Protein AF-A0A6B3GBD4-F1 (afdb_monomer_lite)

Radius of gyration: 17.03 Å; chains: 1; bounding box: 36×20×43 Å

pLDDT: mean 95.17, std 4.33, range [76.12, 98.44]

Secondary structure (DSSP, 8-state):
---HHHHHHHHHHHHHHH-GGG--EEETTEEEETTEEEE-------SEEEEEE-SSS-EEEEEE--

Structure (mmCIF, N/CA/C/O backbone):
data_AF-A0A6B3GBD4-F1
#
_entry.id   AF-A0A6B3GBD4-F1
#
loop_
_atom_site.group_PDB
_atom_site.id
_atom_site.type_symbol
_atom_site.label_atom_id
_atom_site.label_alt_id
_atom_site.label_comp_id
_atom_site.label_asym_id
_atom_site.label_entity_id
_atom_site.label_seq_id
_atom_site.pdbx_PDB_ins_code
_atom_site.Cartn_x
_atom_site.Cartn_y
_atom_site.Cartn_z
_atom_site.occupancy
_atom_site.B_iso_or_equiv
_atom_site.auth_seq_id
_atom_site.auth_comp_id
_atom_site.auth_asym_id
_atom_site.auth_atom_id
_atom_site.pdbx_PDB_model_num
ATOM 1 N N . VAL A 1 1 ? -10.397 4.030 2.203 1.00 97.12 1 VAL A N 1
ATOM 2 C CA . VAL A 1 1 ? -10.379 2.721 2.887 1.00 97.12 1 VAL A CA 1
ATOM 3 C C . VAL A 1 1 ? -10.804 2.997 4.302 1.00 97.12 1 VAL A C 1
ATOM 5 O O . VAL A 1 1 ? -10.161 3.813 4.939 1.00 97.12 1 VAL A O 1
ATOM 8 N N . THR A 1 2 ? -11.912 2.408 4.729 1.00 97.94 2 THR A N 1
ATOM 9 C CA . THR A 1 2 ? -12.519 2.672 6.045 1.00 97.94 2 THR A CA 1
ATOM 10 C C . THR A 1 2 ? -12.864 1.388 6.797 1.00 97.94 2 THR A C 1
ATOM 12 O O . THR A 1 2 ? -13.264 1.447 7.952 1.00 97.94 2 THR A O 1
ATOM 15 N N . ASP A 1 3 ? -12.720 0.234 6.143 1.00 98.25 3 ASP A N 1
ATOM 16 C CA . ASP A 1 3 ? -12.938 -1.073 6.754 1.00 98.25 3 ASP A CA 1
ATOM 17 C C . ASP A 1 3 ? -11.897 -1.331 7.849 1.00 98.25 3 ASP A C 1
ATOM 19 O O . ASP A 1 3 ? -10.697 -1.208 7.598 1.00 98.25 3 ASP A O 1
ATOM 23 N N . HIS A 1 4 ? -12.363 -1.659 9.054 1.00 97.81 4 HIS A N 1
ATOM 24 C CA . HIS A 1 4 ? -11.511 -1.727 10.238 1.00 97.81 4 HIS A CA 1
ATOM 25 C C . HIS A 1 4 ? -10.469 -2.842 10.127 1.00 97.81 4 HIS A C 1
ATOM 27 O O . HIS A 1 4 ? -9.285 -2.575 10.299 1.00 97.81 4 HIS A O 1
ATOM 33 N N . GLU A 1 5 ? -10.875 -4.061 9.760 1.00 98.25 5 GLU A N 1
ATOM 34 C CA . GLU A 1 5 ? -9.952 -5.198 9.642 1.00 98.25 5 GLU A CA 1
ATOM 35 C C . GLU A 1 5 ? -8.863 -4.930 8.600 1.00 98.25 5 GLU A C 1
ATOM 37 O O . GLU A 1 5 ? -7.673 -5.159 8.844 1.00 98.25 5 GLU A O 1
ATOM 42 N N . ARG A 1 6 ? -9.252 -4.370 7.449 1.00 98.25 6 ARG A N 1
ATOM 43 C CA . ARG A 1 6 ? -8.306 -3.972 6.408 1.00 98.25 6 ARG A CA 1
ATOM 44 C C . ARG A 1 6 ? -7.355 -2.880 6.881 1.00 98.25 6 ARG A C 1
ATOM 46 O O . ARG A 1 6 ? -6.179 -2.921 6.526 1.00 98.25 6 ARG A O 1
ATOM 53 N N . LEU A 1 7 ? -7.837 -1.901 7.642 1.00 98.44 7 LEU A N 1
ATOM 54 C CA . LEU A 1 7 ? -6.986 -0.857 8.208 1.00 98.44 7 LEU A CA 1
ATOM 55 C C . LEU A 1 7 ? -6.008 -1.435 9.236 1.00 98.44 7 LEU A C 1
ATOM 57 O O . LEU A 1 7 ? -4.821 -1.143 9.143 1.00 98.44 7 LEU A O 1
ATOM 61 N N . THR A 1 8 ? -6.446 -2.315 10.138 1.00 98.19 8 THR A N 1
ATOM 62 C CA . THR A 1 8 ? -5.560 -2.962 11.120 1.00 98.19 8 THR A CA 1
ATOM 63 C C . THR A 1 8 ? -4.459 -3.769 10.438 1.00 98.19 8 THR A C 1
ATOM 65 O O . THR A 1 8 ? -3.302 -3.718 10.854 1.00 98.19 8 THR A O 1
ATOM 68 N N . ALA A 1 9 ? -4.791 -4.491 9.364 1.00 98.31 9 ALA A N 1
ATOM 69 C CA . ALA A 1 9 ? -3.796 -5.209 8.576 1.00 98.31 9 ALA A CA 1
ATOM 70 C C . ALA A 1 9 ? -2.780 -4.249 7.935 1.00 98.31 9 ALA A C 1
ATOM 72 O O . ALA A 1 9 ? -1.577 -4.470 8.036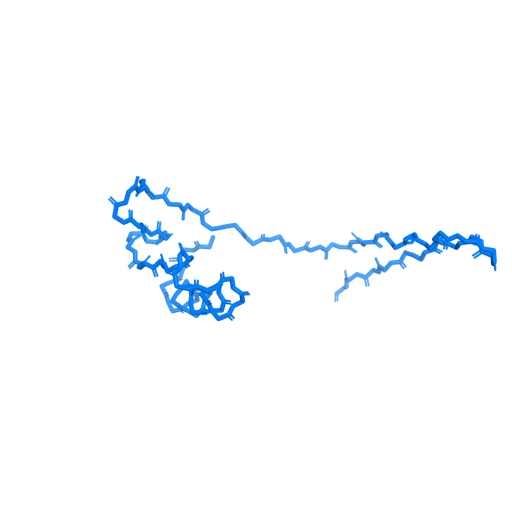 1.00 98.31 9 ALA A O 1
ATOM 73 N N . LEU A 1 10 ? -3.246 -3.153 7.328 1.00 97.88 10 LEU A N 1
ATOM 74 C CA . LEU A 1 10 ? -2.363 -2.156 6.719 1.00 97.88 10 LEU A CA 1
ATOM 75 C C . LEU A 1 10 ? -1.465 -1.457 7.750 1.00 97.88 10 LEU A C 1
ATOM 77 O O . LEU A 1 10 ? -0.294 -1.246 7.454 1.00 97.88 10 LEU A O 1
ATOM 81 N N . ALA A 1 11 ? -1.973 -1.130 8.941 1.00 97.31 11 ALA A N 1
ATOM 82 C CA . ALA A 1 11 ? -1.183 -0.509 10.005 1.00 97.31 11 ALA A CA 1
ATOM 83 C C . ALA A 1 11 ? 0.008 -1.396 10.409 1.00 97.31 11 ALA A C 1
ATOM 85 O O . ALA A 1 11 ? 1.143 -0.926 10.469 1.00 97.31 11 ALA A O 1
ATOM 86 N N . ARG A 1 12 ? -0.226 -2.709 10.561 1.00 98.12 12 ARG A N 1
ATOM 87 C CA . ARG A 1 12 ? 0.833 -3.692 10.852 1.00 98.12 12 ARG A CA 1
ATOM 88 C C . ARG A 1 12 ? 1.871 -3.788 9.736 1.00 98.12 12 ARG A C 1
ATOM 90 O O . ARG A 1 12 ? 3.063 -3.824 10.018 1.00 98.12 12 ARG A O 1
ATOM 97 N N . GLU A 1 13 ? 1.436 -3.818 8.477 1.00 98.12 13 GLU A N 1
ATOM 98 C CA . GLU A 1 13 ? 2.351 -3.856 7.326 1.00 98.12 13 GLU A CA 1
ATOM 99 C C . GLU A 1 13 ? 3.204 -2.583 7.226 1.00 98.12 13 GLU A C 1
ATOM 101 O O . GLU A 1 13 ? 4.372 -2.638 6.834 1.00 98.12 13 GLU A O 1
ATOM 106 N N . TRP A 1 14 ? 2.643 -1.429 7.598 1.00 95.56 14 TRP A N 1
ATOM 107 C CA . TRP A 1 14 ? 3.383 -0.169 7.644 1.00 95.56 14 TRP A CA 1
ATOM 108 C C . TRP A 1 14 ? 4.488 -0.201 8.694 1.00 95.56 14 TRP A C 1
ATOM 110 O O . TRP A 1 14 ? 5.640 0.078 8.361 1.00 95.56 14 TRP A O 1
ATOM 120 N N . GLU A 1 15 ? 4.159 -0.599 9.922 1.00 97.06 15 GLU A N 1
ATOM 121 C CA . GLU A 1 15 ? 5.136 -0.729 11.003 1.00 97.06 15 GLU A CA 1
ATOM 122 C C . GLU A 1 15 ? 6.207 -1.778 10.668 1.00 97.06 15 GLU A C 1
ATOM 124 O O . GLU A 1 15 ? 7.399 -1.523 10.822 1.00 97.06 15 GLU A O 1
ATOM 129 N N . ALA A 1 16 ? 5.819 -2.929 10.108 1.00 98.25 16 ALA A N 1
ATOM 130 C CA . ALA A 1 16 ? 6.765 -3.966 9.694 1.00 98.25 16 ALA A CA 1
ATOM 131 C C . ALA A 1 16 ? 7.762 -3.468 8.633 1.00 98.25 16 ALA A C 1
ATOM 133 O O . ALA A 1 16 ? 8.922 -3.882 8.614 1.00 98.25 16 ALA A O 1
ATOM 134 N N . LYS A 1 17 ? 7.318 -2.576 7.742 1.00 97.94 17 LYS A N 1
ATOM 135 C CA . LYS A 1 17 ? 8.142 -2.033 6.660 1.00 97.94 17 LYS A CA 1
ATOM 136 C C . LYS A 1 17 ? 9.023 -0.864 7.095 1.00 97.94 17 LYS A C 1
ATOM 138 O O . LYS A 1 17 ? 10.143 -0.745 6.599 1.00 97.94 17 LYS A O 1
ATOM 143 N N . TYR A 1 18 ? 8.506 0.025 7.939 1.00 96.50 18 TYR A N 1
ATOM 144 C CA . TYR A 1 18 ? 9.137 1.312 8.242 1.00 96.50 18 TYR A CA 1
ATOM 145 C C . TYR A 1 18 ? 9.611 1.459 9.696 1.00 96.50 18 TYR A C 1
ATOM 147 O O . TYR A 1 18 ? 10.332 2.410 9.994 1.00 96.50 18 TYR A O 1
ATOM 155 N N . GLY A 1 19 ? 9.283 0.508 10.570 1.00 96.38 19 GLY A N 1
ATOM 156 C CA . GLY A 1 19 ? 9.654 0.493 11.983 1.00 96.38 19 GLY A CA 1
ATOM 157 C C . GLY A 1 19 ? 8.587 1.085 12.906 1.00 96.38 19 GLY A C 1
ATOM 158 O O . GLY A 1 19 ? 7.571 1.611 12.454 1.00 96.38 19 GLY A O 1
ATOM 159 N N . ALA A 1 20 ? 8.855 1.010 14.214 1.00 94.56 20 ALA A N 1
ATOM 160 C CA . ALA A 1 20 ? 7.932 1.403 15.286 1.00 94.56 20 ALA A CA 1
ATOM 161 C C . ALA A 1 20 ? 7.495 2.879 15.231 1.00 94.56 20 ALA A C 1
ATOM 163 O O . ALA A 1 20 ? 6.394 3.207 15.663 1.00 94.56 20 ALA A O 1
ATOM 164 N N . ASP A 1 21 ? 8.305 3.763 14.639 1.00 92.50 21 ASP A N 1
ATOM 165 C CA . ASP A 1 21 ? 7.937 5.172 14.426 1.00 92.50 21 ASP A CA 1
ATOM 166 C C . ASP A 1 21 ? 6.712 5.328 13.498 1.00 92.50 21 ASP A C 1
ATOM 168 O O . ASP A 1 21 ? 6.034 6.355 13.504 1.00 92.50 21 ASP A O 1
ATOM 172 N N . TRP A 1 22 ? 6.403 4.295 12.706 1.00 92.94 22 TRP A N 1
ATOM 173 C CA . TRP A 1 22 ? 5.230 4.209 11.832 1.00 92.94 22 TRP A CA 1
ATOM 174 C C . TRP A 1 22 ? 4.109 3.343 12.422 1.00 92.94 22 TRP A C 1
ATOM 176 O O . TRP A 1 22 ? 3.286 2.806 11.677 1.00 92.94 22 TRP A O 1
ATOM 186 N N . HIS A 1 23 ? 4.063 3.207 13.749 1.00 94.38 23 HIS A N 1
ATOM 187 C CA . HIS A 1 23 ? 2.934 2.598 14.438 1.00 94.38 23 HIS A CA 1
ATOM 188 C C . HIS A 1 23 ? 1.686 3.488 14.331 1.00 94.38 23 HIS A C 1
ATOM 190 O O . HIS A 1 23 ? 1.742 4.693 14.604 1.00 94.38 23 HIS A O 1
ATOM 196 N N . PHE A 1 24 ? 0.563 2.870 13.957 1.00 95.88 24 PHE A N 1
ATOM 197 C CA . PHE A 1 24 ? -0.753 3.499 13.903 1.00 95.88 24 PHE A CA 1
ATOM 198 C C . PHE A 1 24 ? -1.785 2.632 14.613 1.00 95.88 24 PHE A C 1
ATOM 200 O O . PHE A 1 24 ? -1.905 1.438 14.324 1.00 95.88 24 PHE A O 1
ATOM 207 N N . ASP A 1 25 ? -2.600 3.270 15.443 1.00 96.50 25 ASP A N 1
ATOM 208 C CA . ASP A 1 25 ? -3.867 2.705 15.886 1.00 96.50 25 ASP A CA 1
ATOM 209 C C . ASP A 1 25 ? -4.950 2.952 14.821 1.00 96.50 25 ASP A C 1
ATOM 211 O O . ASP A 1 25 ? -4.782 3.758 13.897 1.00 96.50 25 ASP A O 1
ATOM 215 N N . VAL A 1 26 ? -6.074 2.238 14.927 1.00 97.06 26 VAL A N 1
ATOM 216 C CA . VAL A 1 26 ? -7.199 2.358 13.988 1.00 97.06 26 VAL A CA 1
ATOM 217 C C . VAL A 1 26 ? -8.445 2.825 14.717 1.00 97.06 26 VAL A C 1
ATOM 219 O O . VAL A 1 26 ? -9.062 2.067 15.464 1.00 97.06 26 VAL A O 1
ATOM 222 N N . GLU A 1 27 ? -8.870 4.044 14.407 1.00 95.94 27 GLU A N 1
ATOM 223 C CA . GLU A 1 27 ? -10.046 4.677 14.997 1.00 95.94 27 GLU A CA 1
ATOM 224 C C . GLU A 1 27 ? -10.870 5.381 13.917 1.00 95.94 27 GLU A C 1
ATOM 226 O O . GLU A 1 27 ? -10.332 5.938 12.957 1.00 95.94 27 GLU A O 1
ATOM 231 N N . GLU A 1 28 ? -12.197 5.307 14.043 1.00 94.75 28 GLU A N 1
ATOM 232 C CA . GLU A 1 28 ? -13.162 6.011 13.179 1.00 94.75 28 GLU A CA 1
ATOM 233 C C . GLU A 1 28 ? -12.915 5.845 11.662 1.00 94.75 28 GLU A C 1
ATOM 235 O O . GLU A 1 28 ? -13.141 6.745 10.855 1.00 94.75 28 GLU A O 1
ATOM 240 N N . GLY A 1 29 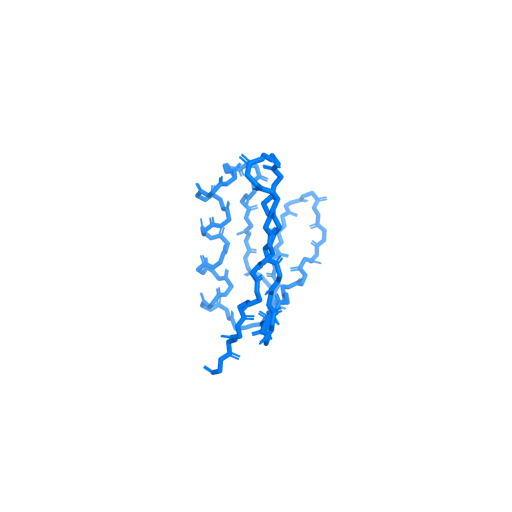? -12.441 4.666 11.245 1.00 97.12 29 GLY A N 1
ATOM 241 C CA . GLY A 1 29 ? -12.154 4.375 9.836 1.00 97.12 29 GLY A CA 1
ATOM 242 C C . GLY A 1 29 ? -10.893 5.064 9.298 1.00 97.12 29 GLY A C 1
ATOM 243 O O . GLY A 1 29 ? -10.800 5.328 8.096 1.00 97.12 29 GLY A O 1
ATOM 244 N N . SER A 1 30 ? -9.926 5.356 10.167 1.00 97.44 30 SER A N 1
ATOM 245 C CA . SER A 1 30 ? -8.664 6.029 9.846 1.00 97.44 30 SER A CA 1
ATOM 246 C C . SER A 1 30 ? -7.501 5.501 10.687 1.00 97.44 30 SER A C 1
ATOM 248 O O . SER A 1 30 ? -7.712 4.771 11.653 1.00 97.44 30 SER A O 1
ATOM 250 N N . PHE A 1 31 ? -6.277 5.862 10.306 1.00 97.12 31 PHE A N 1
ATOM 251 C CA . PHE A 1 31 ? -5.106 5.703 11.165 1.00 97.12 31 PHE A CA 1
ATOM 252 C C . PHE A 1 31 ? -5.012 6.875 12.136 1.00 97.12 31 PHE A C 1
ATOM 254 O O . PHE A 1 31 ? -5.319 8.005 11.757 1.00 97.12 31 PHE A O 1
ATOM 261 N N . VAL A 1 32 ? -4.541 6.620 13.351 1.00 96.25 32 VAL A N 1
ATOM 262 C CA . VAL A 1 32 ? -4.242 7.658 14.345 1.00 96.25 32 VAL A CA 1
ATOM 263 C C . VAL A 1 32 ? -2.884 7.392 14.993 1.00 96.25 32 VAL A C 1
ATOM 265 O O . VAL A 1 32 ? -2.436 6.250 15.080 1.00 96.25 32 VAL A O 1
ATOM 268 N N . GLN A 1 33 ? -2.209 8.458 15.416 1.00 91.06 33 GLN A N 1
ATOM 269 C CA . GLN A 1 33 ? -0.957 8.400 16.169 1.00 91.06 33 GLN A CA 1
ATOM 270 C C . GLN A 1 33 ? -0.972 9.533 17.199 1.00 91.06 33 GLN A C 1
ATOM 272 O O . GLN A 1 33 ? -1.505 10.595 16.914 1.00 91.06 33 GLN A O 1
ATOM 277 N N . ALA A 1 34 ? -0.382 9.344 18.381 1.00 80.00 34 ALA A N 1
ATOM 278 C CA . ALA A 1 34 ? -0.502 10.292 19.499 1.00 80.00 34 ALA A CA 1
ATOM 279 C C . ALA A 1 34 ? -0.157 11.760 19.156 1.00 80.00 34 ALA A C 1
ATOM 281 O O . ALA A 1 34 ? -0.726 12.682 19.737 1.00 80.00 34 ALA A O 1
ATOM 282 N N . GLU A 1 35 ? 0.761 11.981 18.214 1.00 82.44 35 GLU A N 1
ATOM 283 C CA . GLU A 1 35 ? 1.233 13.313 17.817 1.00 82.44 35 GLU A CA 1
ATOM 284 C C . GLU A 1 35 ? 0.531 13.864 16.559 1.00 82.44 35 GLU A C 1
ATOM 286 O O . GLU A 1 35 ? 0.752 15.015 16.177 1.00 82.44 35 GLU A O 1
ATOM 291 N N . ALA A 1 36 ? -0.333 13.069 15.915 1.00 76.12 36 ALA A N 1
ATOM 292 C CA . ALA A 1 36 ? -0.987 13.400 14.653 1.00 76.12 36 ALA A CA 1
ATOM 293 C C . ALA A 1 36 ? -2.508 13.172 14.711 1.00 76.12 36 ALA A C 1
ATOM 295 O O . ALA A 1 36 ? -3.011 12.254 15.347 1.00 76.12 36 ALA A O 1
ATOM 296 N N . GLY A 1 37 ? -3.274 14.013 14.012 1.00 86.44 37 GLY A N 1
ATOM 297 C CA . GLY A 1 37 ? -4.710 13.779 13.835 1.00 86.44 37 GLY A CA 1
ATOM 298 C C . GLY A 1 37 ? -5.009 12.551 12.963 1.00 86.44 37 GLY A C 1
ATOM 299 O O . GLY A 1 37 ? -4.112 11.825 12.534 1.00 86.44 37 GLY A O 1
ATOM 300 N N . HIS A 1 38 ? -6.286 12.356 12.638 1.00 94.25 38 HIS A N 1
ATOM 301 C CA . HIS A 1 38 ? -6.734 11.256 11.782 1.00 94.25 38 HIS A CA 1
ATOM 302 C C . HIS A 1 38 ? -6.074 11.283 10.394 1.00 94.25 38 HIS A C 1
ATOM 304 O O . HIS A 1 38 ? -6.211 12.241 9.628 1.00 94.25 38 HIS A O 1
ATOM 310 N N . ALA A 1 39 ? -5.413 10.186 10.038 1.00 94.31 39 ALA A N 1
ATOM 311 C CA . ALA A 1 39 ? -4.826 9.943 8.732 1.00 94.31 39 ALA A CA 1
ATOM 312 C C . ALA A 1 39 ? -5.725 8.996 7.921 1.00 94.31 39 ALA A C 1
ATOM 314 O O . ALA A 1 39 ? -5.783 7.783 8.136 1.00 94.31 39 ALA A O 1
ATOM 315 N N . HIS A 1 40 ? -6.459 9.555 6.959 1.00 96.38 40 HIS A N 1
ATOM 316 C CA . HIS A 1 40 ? -7.323 8.771 6.078 1.00 96.38 40 HIS A CA 1
ATOM 317 C C . HIS A 1 40 ? -6.519 7.975 5.043 1.00 96.38 40 HIS A C 1
ATOM 319 O O . HIS A 1 40 ? -5.652 8.508 4.348 1.00 96.38 40 HIS A O 1
ATOM 325 N N . VAL A 1 41 ? -6.870 6.698 4.880 1.00 96.81 41 VAL A N 1
ATOM 326 C CA . VAL A 1 41 ? -6.182 5.781 3.963 1.00 96.81 41 VAL A CA 1
ATOM 327 C C . VAL A 1 41 ? -6.941 5.675 2.644 1.00 96.81 41 VAL A C 1
ATOM 329 O O . VAL A 1 41 ? -8.139 5.387 2.614 1.00 96.81 41 VAL A O 1
ATOM 332 N N . PHE A 1 42 ? -6.243 5.825 1.519 1.00 96.75 42 PHE A N 1
ATOM 333 C CA . PHE A 1 42 ? -6.821 5.719 0.176 1.00 96.75 42 PHE A CA 1
ATOM 334 C C . PHE A 1 42 ? -6.250 4.515 -0.575 1.00 96.75 42 PHE A C 1
ATOM 336 O O . PHE A 1 42 ? -5.060 4.227 -0.501 1.00 96.75 42 PHE A O 1
ATOM 343 N N . ALA A 1 43 ? -7.108 3.809 -1.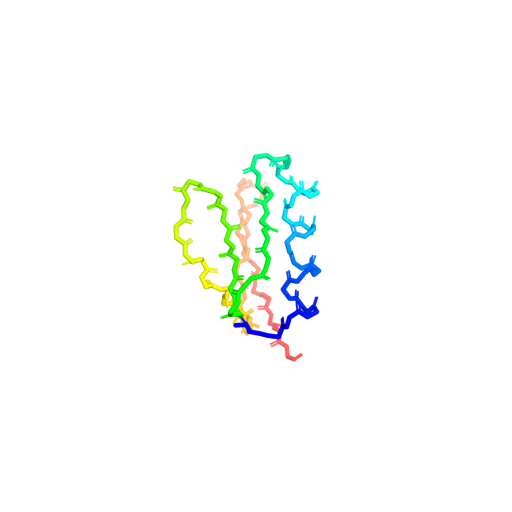317 1.00 95.81 43 ALA A N 1
ATOM 344 C CA . ALA A 1 43 ? -6.694 2.701 -2.172 1.00 95.81 43 ALA A CA 1
ATOM 345 C C . ALA A 1 43 ? -6.590 3.182 -3.619 1.00 95.81 43 ALA A C 1
ATOM 347 O O . ALA A 1 43 ? -7.582 3.613 -4.212 1.00 95.81 43 ALA A O 1
ATOM 348 N N . VAL A 1 44 ? -5.396 3.068 -4.194 1.00 95.31 44 VAL A N 1
ATOM 349 C CA . VAL A 1 44 ? -5.161 3.325 -5.615 1.00 95.31 44 VAL A CA 1
ATOM 350 C C . VAL A 1 44 ? -5.245 1.998 -6.359 1.00 95.31 44 VAL A C 1
ATOM 352 O O . VAL A 1 44 ? -4.522 1.061 -6.038 1.00 95.31 44 VAL A O 1
ATOM 355 N N . HIS A 1 45 ? -6.119 1.928 -7.361 1.00 94.94 45 HIS A N 1
ATOM 356 C CA . HIS A 1 45 ? -6.265 0.766 -8.237 1.00 94.94 45 HIS A CA 1
ATOM 357 C C . HIS A 1 45 ? -5.581 1.094 -9.572 1.00 94.94 45 HIS A C 1
ATOM 359 O O . HIS A 1 45 ? -6.212 1.704 -10.445 1.00 94.94 45 HIS A O 1
ATOM 365 N N . PRO A 1 46 ? -4.274 0.806 -9.723 1.00 94.88 46 PRO A N 1
ATOM 366 C CA . PRO A 1 46 ? -3.545 1.179 -10.925 1.00 94.88 46 PRO A CA 1
ATOM 367 C C . PRO A 1 46 ? -4.108 0.418 -12.123 1.00 94.88 46 PRO A C 1
ATOM 369 O O . PRO A 1 46 ? -4.319 -0.784 -12.054 1.00 94.88 46 PRO A O 1
ATOM 372 N N . ARG A 1 47 ? -4.315 1.115 -13.244 1.00 96.81 47 ARG A N 1
ATOM 373 C CA . ARG A 1 47 ? -4.647 0.482 -14.538 1.00 96.81 47 ARG A CA 1
ATOM 374 C C . ARG A 1 47 ? -3.441 0.382 -15.458 1.00 96.81 47 ARG A C 1
ATOM 376 O O . ARG A 1 47 ? -3.392 -0.433 -16.379 1.00 96.81 47 ARG A O 1
ATOM 383 N N . THR A 1 48 ? -2.469 1.265 -15.274 1.00 96.69 48 THR A N 1
ATOM 384 C CA . THR A 1 48 ? -1.254 1.321 -16.082 1.00 96.69 48 THR A CA 1
ATOM 385 C C . THR A 1 48 ? -0.108 1.834 -15.221 1.00 96.69 48 THR A C 1
ATOM 387 O O . THR A 1 48 ? -0.297 2.785 -14.468 1.00 96.69 48 THR A O 1
ATOM 390 N N . ALA A 1 49 ? 1.067 1.221 -15.350 1.00 97.25 49 ALA A N 1
ATOM 391 C CA . ALA A 1 49 ? 2.316 1.723 -14.783 1.00 97.25 49 ALA A CA 1
ATOM 392 C C . ALA A 1 49 ? 3.412 1.726 -15.852 1.00 97.25 49 ALA A C 1
ATOM 394 O O . ALA A 1 49 ? 3.411 0.885 -16.755 1.00 97.25 49 ALA A O 1
ATOM 395 N N . PHE A 1 50 ? 4.347 2.666 -15.746 1.00 97.25 50 PHE A N 1
ATOM 396 C CA . PHE A 1 50 ? 5.472 2.798 -16.666 1.00 97.25 50 PHE A CA 1
ATOM 397 C C . PHE A 1 50 ? 6.784 2.628 -15.904 1.00 97.25 50 PHE A C 1
ATOM 399 O O . PHE A 1 50 ? 7.064 3.387 -14.978 1.00 97.25 50 PHE A O 1
ATOM 406 N N . GLY A 1 51 ? 7.573 1.632 -16.299 1.00 97.38 51 GLY A N 1
ATOM 407 C CA . GLY A 1 51 ? 8.939 1.426 -15.830 1.00 97.38 51 GLY A CA 1
ATOM 408 C C . GLY A 1 51 ? 9.934 1.997 -16.833 1.00 97.38 51 GLY A C 1
ATOM 409 O O . GLY A 1 51 ? 9.766 1.813 -18.038 1.00 97.38 51 GLY A O 1
ATOM 410 N N . PHE A 1 52 ? 10.966 2.677 -16.340 1.00 97.56 52 PHE A N 1
ATOM 411 C CA . PHE A 1 52 ? 12.024 3.267 -17.159 1.00 97.56 52 PHE A CA 1
ATOM 412 C C . PHE A 1 52 ? 13.385 2.753 -16.686 1.00 97.56 52 PHE A C 1
ATOM 414 O O . PHE A 1 52 ? 13.782 3.009 -15.549 1.00 97.56 52 PHE A O 1
ATOM 421 N N . GLY A 1 53 ? 14.093 2.037 -17.559 1.00 97.12 53 GLY A N 1
ATOM 422 C CA . GLY A 1 53 ? 15.467 1.601 -17.332 1.00 97.12 53 GLY A CA 1
ATOM 423 C C . GLY A 1 53 ? 16.447 2.672 -17.801 1.00 97.12 53 GLY A C 1
ATOM 424 O O . GLY A 1 53 ? 16.399 3.102 -18.954 1.00 97.12 53 GLY A O 1
ATOM 425 N N . LYS A 1 54 ? 17.331 3.108 -16.903 1.00 95.00 54 LYS A N 1
ATOM 426 C CA . LYS A 1 54 ? 18.453 4.001 -17.224 1.00 95.00 54 LYS A CA 1
ATOM 427 C C . LYS A 1 54 ? 19.708 3.170 -17.511 1.00 95.00 54 LYS A C 1
ATOM 429 O O . LYS A 1 54 ? 19.903 2.149 -16.859 1.00 95.00 54 LYS A O 1
ATOM 434 N N . GLY A 1 55 ? 20.571 3.640 -18.409 1.00 92.38 55 GLY A N 1
ATOM 435 C CA .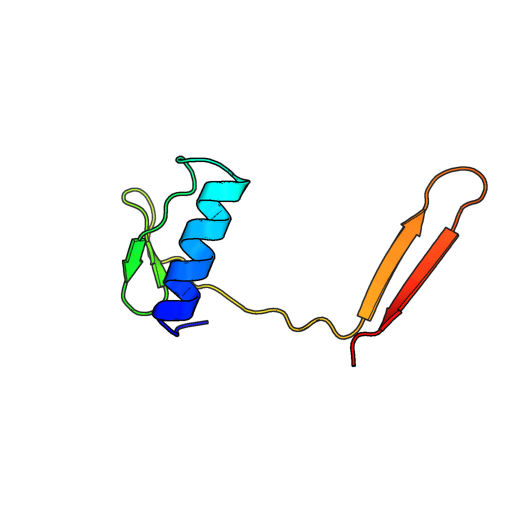 GLY A 1 55 ? 21.832 2.978 -18.769 1.00 92.38 55 GLY A CA 1
ATOM 436 C C . GLY A 1 55 ? 21.912 2.715 -20.268 1.00 92.38 55 GLY A C 1
ATOM 437 O O . GLY A 1 55 ? 21.191 3.352 -21.023 1.00 92.38 55 GLY A O 1
ATOM 438 N N . GLU A 1 56 ? 22.758 1.769 -20.681 1.00 88.75 56 GLU A N 1
ATOM 439 C CA . GLU A 1 56 ? 22.885 1.362 -22.083 1.00 88.75 56 GLU A CA 1
ATOM 440 C C . GLU A 1 56 ? 22.641 -0.159 -22.210 1.00 88.75 56 GLU A C 1
ATOM 442 O O . GLU A 1 56 ? 23.468 -0.941 -21.731 1.00 88.75 56 GLU A O 1
ATOM 447 N N . PRO A 1 57 ? 21.509 -0.604 -22.793 1.00 91.19 57 PRO A N 1
ATOM 448 C CA . PRO A 1 57 ? 20.491 0.213 -23.455 1.00 91.19 57 PRO A CA 1
ATOM 449 C C . PRO A 1 57 ? 19.492 0.870 -22.486 1.00 91.19 57 PRO A C 1
ATOM 451 O O . PRO A 1 57 ? 19.080 0.286 -21.479 1.00 91.19 57 PRO A O 1
ATOM 454 N N . TYR A 1 58 ? 19.016 2.061 -22.852 1.00 96.00 58 TYR A N 1
ATOM 455 C CA . TYR A 1 58 ? 17.817 2.656 -22.258 1.00 96.00 58 TYR A CA 1
ATOM 456 C C . TYR A 1 58 ? 16.574 1.836 -22.626 1.00 96.00 58 TYR A C 1
ATOM 458 O O . TYR A 1 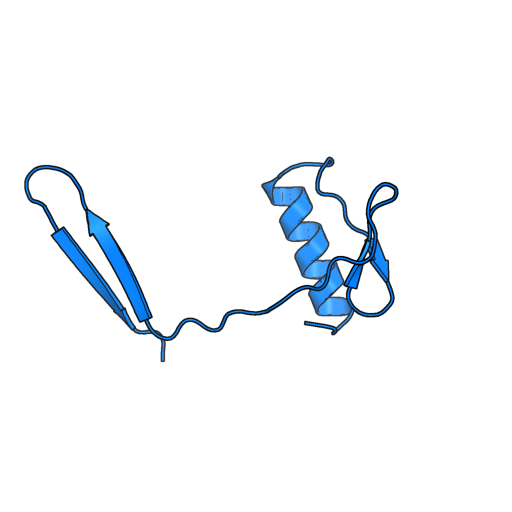58 ? 16.455 1.327 -23.742 1.00 96.00 58 TYR A O 1
ATOM 466 N N . SER A 1 59 ? 15.613 1.727 -21.706 1.00 97.00 59 SER A N 1
ATOM 467 C CA . SER A 1 59 ? 14.381 0.963 -21.951 1.00 97.00 59 SER A CA 1
ATOM 468 C C . SER A 1 59 ? 13.146 1.564 -21.281 1.00 97.00 59 SER A C 1
ATOM 470 O O . SER A 1 59 ? 13.235 2.283 -20.283 1.00 97.00 59 SER A O 1
ATOM 472 N N . GLN A 1 60 ? 11.972 1.249 -21.836 1.00 97.88 60 GLN A N 1
ATOM 473 C CA . GLN A 1 60 ? 10.668 1.599 -21.278 1.00 97.88 60 GLN A CA 1
ATOM 474 C C . GLN A 1 60 ? 9.726 0.395 -21.354 1.00 97.88 60 GLN A C 1
ATOM 476 O O . GLN A 1 60 ? 9.557 -0.201 -22.417 1.00 97.88 60 GLN A O 1
ATOM 481 N N . THR A 1 61 ? 9.042 0.110 -20.246 1.00 97.50 61 THR A N 1
ATOM 482 C CA . THR A 1 61 ? 8.031 -0.948 -20.158 1.00 97.50 61 THR A CA 1
ATOM 483 C C . THR A 1 61 ? 6.703 -0.373 -19.684 1.00 97.50 61 THR A C 1
ATOM 485 O O . THR A 1 61 ? 6.631 0.292 -18.652 1.00 97.50 61 THR A O 1
ATOM 488 N N . ARG A 1 62 ? 5.624 -0.655 -20.421 1.00 97.75 62 ARG A N 1
ATOM 489 C CA . ARG A 1 62 ? 4.250 -0.362 -19.993 1.00 97.75 62 ARG A CA 1
ATOM 490 C C . ARG A 1 62 ? 3.615 -1.619 -19.407 1.00 97.75 62 ARG A C 1
ATOM 492 O O . ARG A 1 62 ? 3.350 -2.567 -20.140 1.00 97.75 62 ARG A O 1
ATOM 499 N N . HIS A 1 63 ? 3.278 -1.575 -18.126 1.00 97.00 63 HIS A N 1
ATOM 500 C CA . HIS A 1 63 ? 2.488 -2.597 -17.446 1.00 97.00 63 HIS A CA 1
ATOM 501 C C . HIS A 1 63 ? 1.007 -2.217 -17.503 1.00 97.00 63 HIS A C 1
ATOM 503 O O . HIS A 1 63 ? 0.654 -1.065 -17.243 1.00 97.00 63 HIS A O 1
ATOM 509 N N . ARG A 1 64 ? 0.137 -3.169 -17.848 1.00 97.25 64 ARG A N 1
ATOM 510 C CA . ARG A 1 64 ? -1.322 -3.018 -17.774 1.00 97.25 64 ARG A CA 1
ATOM 511 C C . ARG A 1 64 ? -1.847 -3.960 -16.701 1.00 97.25 64 ARG A C 1
ATOM 513 O O . ARG A 1 64 ? -1.458 -5.122 -16.687 1.00 97.25 64 ARG A O 1
ATOM 520 N N . PHE A 1 65 ? -2.718 -3.447 -15.845 1.00 94.31 65 PHE A N 1
ATOM 521 C CA . PHE A 1 65 ? -3.401 -4.222 -14.816 1.00 94.31 65 PHE A CA 1
ATOM 522 C C . PHE A 1 65 ? -4.872 -4.286 -15.224 1.00 94.31 65 PHE A C 1
ATOM 524 O O . PHE A 1 65 ? -5.486 -3.243 -15.469 1.00 94.31 65 PHE A O 1
ATOM 531 N N . THR A 1 66 ? -5.378 -5.501 -15.393 1.00 85.44 66 THR A N 1
ATOM 532 C CA . THR A 1 66 ? -6.756 -5.815 -15.793 1.00 85.44 66 THR A CA 1
ATOM 533 C C . THR A 1 66 ? -7.417 -6.627 -14.708 1.00 85.44 66 THR A C 1
ATOM 535 O 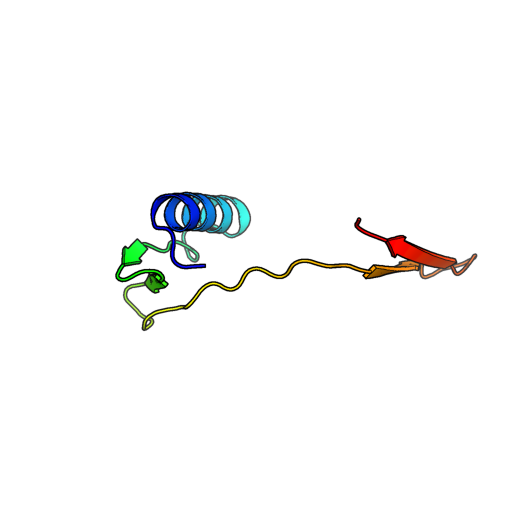O . THR A 1 66 ? -6.719 -7.539 -14.208 1.00 85.44 66 THR A O 1
#

Foldseek 3Di:
DQDQVVVVVVQVVQCVVPNPVSHFDHDRSFTDDPVDDGHHDDDDDDQWDWDWDDDVVTDIDIDGDD

Sequence (66 aa):
VTDHERLTALAREWEAKYGADWHFDVEEGSFVQAEAGHAHVFAVHPRTAFGFGKGEPYSQTRHRFT